Protein AF-A0A2I0SBR8-F1 (afdb_monomer)

InterPro domains:
  IPR029044 Nucleotide-diphospho-sugar transferases [G3DSA:3.90.550.10] (2-52)

Organism: NCBI:txid2058924

Structure (mmCIF, N/CA/C/O backbone):
data_AF-A0A2I0SBR8-F1
#
_entry.id   AF-A0A2I0SBR8-F1
#
loop_
_atom_site.group_PDB
_atom_site.id
_atom_site.type_symbol
_atom_site.label_atom_id
_atom_site.label_alt_id
_atom_site.label_comp_id
_atom_site.label_asym_id
_atom_site.label_entity_id
_atom_site.label_seq_id
_atom_site.pdbx_PDB_ins_code
_atom_site.Cartn_x
_atom_site.Cartn_y
_atom_site.Cartn_z
_atom_site.occupancy
_atom_site.B_iso_or_equiv
_atom_site.auth_seq_id
_atom_site.auth_comp_id
_atom_site.auth_asym_id
_atom_site.auth_atom_id
_atom_site.pdbx_PDB_model_num
ATOM 1 N N . VAL A 1 1 ? 32.802 -2.615 -25.832 1.00 73.88 1 VAL A N 1
ATOM 2 C CA . VAL A 1 1 ? 32.144 -1.301 -26.040 1.00 73.88 1 VAL A CA 1
ATOM 3 C C . VAL A 1 1 ? 30.711 -1.421 -25.542 1.00 73.88 1 VAL A C 1
ATOM 5 O O . VAL A 1 1 ? 30.082 -2.417 -25.874 1.00 73.88 1 VAL A O 1
ATOM 8 N N . GLY A 1 2 ? 30.235 -0.505 -24.695 1.00 88.69 2 GLY A N 1
ATOM 9 C CA . GLY A 1 2 ? 28.851 -0.518 -24.194 1.00 88.69 2 GLY A CA 1
ATOM 10 C C . GLY A 1 2 ? 27.885 0.175 -25.162 1.00 88.69 2 GLY A C 1
ATOM 11 O O . GLY A 1 2 ? 28.267 1.162 -25.785 1.00 88.69 2 GLY A O 1
ATOM 12 N N . GLY A 1 3 ? 26.670 -0.362 -25.309 1.00 94.19 3 GLY A N 1
ATOM 13 C CA . GLY A 1 3 ? 25.590 0.205 -26.132 1.00 94.19 3 GLY A CA 1
ATOM 14 C C . GLY A 1 3 ? 24.695 1.212 -25.382 1.00 94.19 3 GLY A C 1
ATOM 15 O O . GLY A 1 3 ? 24.964 1.511 -24.217 1.00 94.19 3 GLY A O 1
ATOM 16 N N . PRO A 1 4 ? 23.636 1.745 -26.027 1.00 93.88 4 PRO A N 1
ATOM 17 C CA . PRO A 1 4 ? 22.764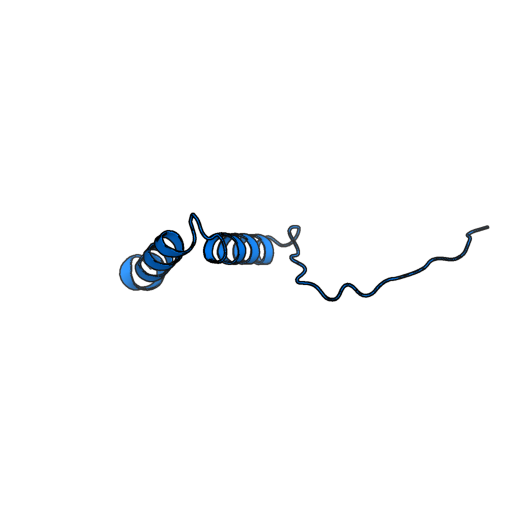 2.767 -25.439 1.00 93.88 4 PRO A CA 1
ATOM 18 C C . PRO A 1 4 ? 21.872 2.223 -24.308 1.00 93.88 4 PRO A C 1
ATOM 20 O O . PRO A 1 4 ? 21.400 1.089 -24.362 1.00 93.88 4 PRO A O 1
ATOM 23 N N . VAL A 1 5 ? 21.596 3.071 -23.311 1.00 96.94 5 VAL A N 1
ATOM 24 C CA . VAL A 1 5 ? 20.724 2.787 -22.156 1.00 96.94 5 VAL A CA 1
ATOM 25 C C . VAL A 1 5 ? 19.529 3.737 -22.173 1.00 96.94 5 VAL A C 1
ATOM 27 O O . VAL A 1 5 ? 19.694 4.932 -22.400 1.00 96.94 5 VAL A O 1
ATOM 30 N N . HIS A 1 6 ? 18.337 3.212 -21.887 1.00 96.19 6 HIS A N 1
ATOM 31 C CA . HIS A 1 6 ? 17.108 3.996 -21.775 1.00 96.19 6 HIS A CA 1
ATOM 32 C C . HIS A 1 6 ? 16.584 3.932 -20.340 1.00 96.19 6 HIS A C 1
ATOM 34 O O . HIS A 1 6 ? 16.384 2.848 -19.795 1.00 96.19 6 HIS A O 1
ATOM 40 N N . GLY A 1 7 ? 16.360 5.096 -19.735 1.00 96.38 7 GLY A N 1
ATOM 41 C CA . GLY A 1 7 ? 15.689 5.225 -18.444 1.00 96.38 7 GLY A CA 1
ATOM 42 C C . GLY A 1 7 ? 14.223 5.606 -18.629 1.00 96.38 7 GLY A C 1
ATOM 43 O O . GLY A 1 7 ? 13.889 6.365 -19.537 1.00 96.38 7 GLY A O 1
ATOM 44 N N . VAL A 1 8 ? 13.353 5.104 -17.754 1.00 97.00 8 VAL A N 1
ATOM 45 C CA . VAL A 1 8 ? 11.922 5.433 -17.743 1.00 97.00 8 VAL A CA 1
ATOM 46 C C . VAL A 1 8 ? 11.538 5.963 -16.369 1.00 97.00 8 VAL A C 1
ATOM 48 O O . VAL A 1 8 ? 11.914 5.389 -15.347 1.00 97.00 8 VAL A O 1
ATOM 51 N N . VAL A 1 9 ? 10.759 7.045 -16.344 1.00 96.62 9 VAL A N 1
ATOM 52 C CA . VAL A 1 9 ? 10.186 7.582 -15.107 1.00 96.62 9 VAL A CA 1
ATOM 53 C C . VAL A 1 9 ? 8.849 6.899 -14.840 1.00 96.62 9 VAL A C 1
ATOM 55 O O . VAL A 1 9 ? 7.860 7.143 -15.530 1.00 96.62 9 VAL A O 1
ATOM 58 N N . PHE A 1 10 ? 8.812 6.051 -13.818 1.00 96.62 10 PHE A N 1
ATOM 59 C CA . PHE A 1 10 ? 7.582 5.415 -13.358 1.00 96.62 10 PHE A CA 1
ATOM 60 C C . PHE A 1 10 ? 6.668 6.430 -12.649 1.00 96.62 10 PHE A C 1
ATOM 62 O O . PHE A 1 10 ? 7.121 7.143 -11.759 1.00 96.62 10 PHE A O 1
ATOM 69 N N . GLN A 1 11 ? 5.387 6.482 -13.032 1.00 96.69 11 GLN A N 1
ATOM 70 C CA . GLN A 1 11 ? 4.389 7.428 -12.494 1.00 96.69 11 GLN A CA 1
ATOM 71 C C . GLN A 1 11 ? 3.475 6.816 -11.411 1.00 96.69 11 GLN A C 1
ATOM 73 O O . GLN A 1 11 ? 2.543 7.465 -10.944 1.00 96.69 11 GLN A O 1
ATOM 78 N N . GLY A 1 12 ? 3.693 5.554 -11.033 1.00 95.19 12 GLY A N 1
ATOM 79 C CA . GLY A 1 12 ? 2.921 4.895 -9.980 1.00 95.19 12 GLY A CA 1
ATOM 80 C C . GLY A 1 12 ? 3.537 5.062 -8.591 1.00 95.19 12 GLY A C 1
ATOM 81 O O . GLY A 1 12 ? 4.578 5.691 -8.404 1.00 95.19 12 GLY A O 1
ATOM 82 N N . ARG A 1 13 ? 2.907 4.435 -7.593 1.00 94.31 13 ARG A N 1
ATOM 83 C CA . ARG A 1 13 ? 3.470 4.360 -6.239 1.00 94.31 13 ARG A CA 1
ATOM 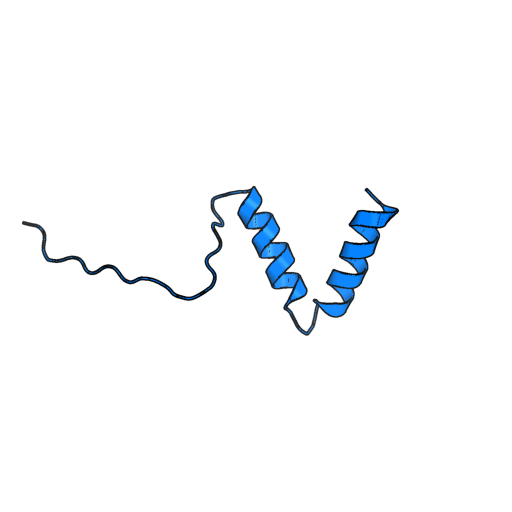84 C C . ARG A 1 13 ? 4.586 3.326 -6.207 1.00 94.31 13 ARG A C 1
ATOM 86 O O . ARG A 1 13 ? 4.371 2.170 -6.567 1.00 94.31 13 ARG A O 1
ATOM 93 N N . ARG A 1 14 ? 5.758 3.748 -5.749 1.00 95.81 14 ARG A N 1
ATOM 94 C CA . ARG A 1 14 ? 6.903 2.884 -5.470 1.00 95.81 14 ARG A CA 1
ATOM 95 C C . ARG A 1 14 ? 7.049 2.743 -3.958 1.00 95.81 14 ARG A C 1
ATOM 97 O O . ARG A 1 14 ? 6.924 3.736 -3.249 1.00 95.81 14 ARG A O 1
ATOM 104 N N . TYR A 1 15 ? 7.352 1.532 -3.513 1.00 96.38 15 TYR A N 1
ATOM 105 C CA . TYR A 1 15 ? 7.710 1.226 -2.131 1.00 96.38 15 TYR A CA 1
ATOM 106 C C . TYR A 1 15 ? 9.120 0.645 -2.114 1.00 96.38 15 TYR A C 1
ATOM 108 O O . TYR A 1 15 ? 9.445 -0.199 -2.954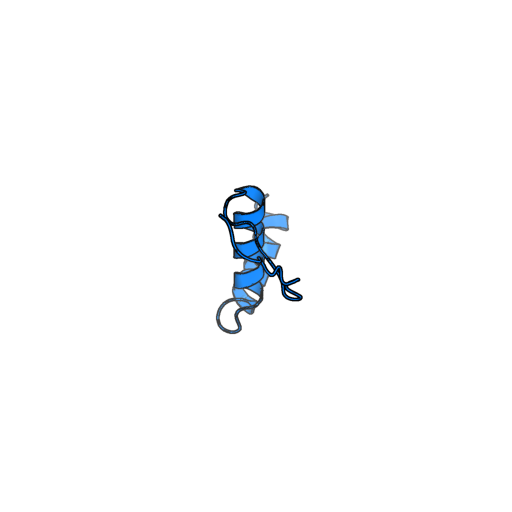 1.00 96.38 15 TYR A O 1
ATOM 116 N N . ASP A 1 16 ? 9.960 1.110 -1.200 1.00 95.69 16 ASP A N 1
ATOM 117 C CA . ASP A 1 16 ? 11.293 0.563 -0.988 1.00 95.69 16 ASP A CA 1
ATOM 118 C C . ASP A 1 16 ? 11.235 -0.570 0.037 1.00 95.69 16 ASP A C 1
ATOM 120 O O . ASP A 1 16 ? 11.360 -0.371 1.240 1.00 95.69 16 ASP A O 1
ATOM 124 N N . THR A 1 17 ? 11.057 -1.800 -0.439 1.00 95.25 17 THR A N 1
ATOM 125 C CA . THR A 1 17 ? 11.029 -2.976 0.442 1.00 95.25 17 THR A CA 1
ATOM 126 C C . THR A 1 17 ? 12.408 -3.350 1.000 1.00 95.25 17 THR A C 1
ATOM 128 O O . THR A 1 17 ? 12.498 -4.295 1.780 1.00 95.25 17 THR A O 1
ATOM 131 N N . GLY A 1 18 ? 13.482 -2.661 0.590 1.00 97.00 18 GLY A N 1
ATOM 132 C CA . GLY A 1 18 ? 14.811 -2.780 1.190 1.00 97.00 18 GLY A CA 1
ATOM 133 C C . GLY A 1 18 ? 14.973 -1.921 2.448 1.00 97.00 18 GLY A C 1
ATOM 134 O O . GLY A 1 18 ? 15.752 -2.279 3.333 1.00 97.00 18 GLY A O 1
ATOM 135 N N . ASP A 1 19 ? 14.203 -0.834 2.566 1.00 98.00 19 ASP A N 1
ATOM 136 C CA . ASP A 1 19 ? 14.097 -0.047 3.792 1.00 98.00 19 ASP A CA 1
ATOM 137 C C . ASP A 1 19 ? 13.060 -0.660 4.740 1.00 98.00 19 ASP A C 1
ATOM 139 O O . ASP A 1 19 ? 11.893 -0.853 4.399 1.00 98.00 19 ASP A O 1
ATOM 143 N N . ARG A 1 20 ? 13.467 -0.945 5.980 1.00 97.88 20 ARG A N 1
ATOM 144 C CA . ARG A 1 20 ? 12.582 -1.592 6.965 1.00 97.88 20 ARG A CA 1
ATOM 145 C C . ARG A 1 20 ? 11.397 -0.709 7.344 1.00 97.88 20 ARG A C 1
ATOM 147 O O . ARG A 1 20 ? 10.304 -1.220 7.581 1.00 97.88 20 ARG A O 1
ATOM 154 N N . GLY A 1 21 ? 11.614 0.603 7.423 1.00 97.88 21 GLY A N 1
ATOM 155 C CA . GLY A 1 21 ? 10.552 1.551 7.740 1.00 97.88 21 GLY A CA 1
ATOM 156 C C . GLY A 1 21 ? 9.523 1.631 6.616 1.00 97.88 21 GLY A C 1
ATOM 157 O O . GLY A 1 21 ? 8.319 1.591 6.872 1.00 97.88 21 GLY A O 1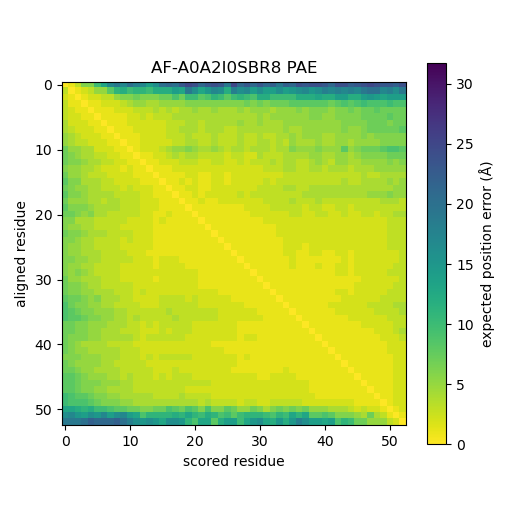
ATOM 158 N N . ASP A 1 22 ? 9.985 1.719 5.371 1.00 97.56 22 ASP A N 1
ATOM 159 C CA . ASP A 1 22 ? 9.112 1.809 4.205 1.00 97.56 22 ASP A CA 1
ATOM 160 C C . ASP A 1 22 ? 8.376 0.508 3.925 1.00 97.56 22 ASP A C 1
ATOM 162 O O . ASP A 1 22 ? 7.190 0.540 3.600 1.00 97.56 22 ASP A O 1
ATOM 166 N N . TYR A 1 23 ? 9.021 -0.627 4.188 1.00 97.94 23 TYR A N 1
ATOM 167 C CA . TYR A 1 23 ? 8.369 -1.927 4.177 1.00 97.94 23 TYR A CA 1
ATOM 168 C C . TYR A 1 23 ? 7.120 -1.951 5.074 1.00 97.94 23 TYR A C 1
ATOM 170 O O . TYR A 1 23 ? 6.033 -2.281 4.599 1.00 97.94 23 TYR A O 1
ATOM 178 N N . LEU A 1 24 ? 7.223 -1.532 6.342 1.00 98.00 24 LEU A N 1
ATOM 179 C CA . LEU A 1 24 ? 6.069 -1.512 7.253 1.00 98.00 24 LEU A CA 1
ATOM 180 C C . LEU A 1 24 ? 4.958 -0.572 6.762 1.00 98.00 24 LEU A C 1
ATOM 182 O O . LEU A 1 24 ? 3.782 -0.941 6.775 1.00 98.00 24 LEU A O 1
ATOM 186 N N . ARG A 1 25 ? 5.318 0.622 6.274 1.00 97.31 25 ARG A N 1
ATOM 187 C CA . ARG A 1 25 ? 4.347 1.579 5.716 1.00 97.31 25 ARG A CA 1
ATOM 188 C C . ARG A 1 25 ? 3.637 1.024 4.482 1.00 97.31 25 ARG A C 1
ATOM 190 O O . ARG A 1 25 ? 2.430 1.223 4.336 1.00 97.31 25 ARG A O 1
ATOM 197 N N . ALA A 1 26 ? 4.364 0.326 3.612 1.00 97.69 26 ALA A N 1
ATOM 198 C CA . ALA A 1 26 ? 3.808 -0.308 2.425 1.00 97.69 26 ALA A CA 1
ATOM 199 C C . ALA A 1 26 ? 2.788 -1.386 2.803 1.00 97.69 26 ALA A C 1
ATOM 201 O O . ALA A 1 26 ? 1.676 -1.376 2.278 1.00 97.69 26 ALA A O 1
ATOM 202 N N . ILE A 1 27 ? 3.124 -2.257 3.762 1.00 97.75 27 ILE A N 1
ATOM 203 C CA . ILE A 1 27 ? 2.219 -3.309 4.242 1.00 97.75 27 ILE A CA 1
ATOM 204 C C . ILE A 1 27 ? 0.930 -2.713 4.811 1.00 97.75 27 ILE A C 1
ATOM 206 O O . ILE A 1 27 ? -0.155 -3.107 4.384 1.00 97.75 27 ILE A O 1
ATOM 210 N N . VAL A 1 28 ? 1.028 -1.725 5.709 1.00 98.00 28 VAL A N 1
ATOM 211 C CA . VAL A 1 28 ? -0.157 -1.074 6.296 1.00 98.00 28 VAL A CA 1
ATOM 212 C C . VAL A 1 28 ? -1.024 -0.441 5.210 1.00 98.00 28 VAL A C 1
ATOM 214 O O . VAL A 1 28 ? -2.242 -0.618 5.203 1.00 98.00 28 VAL A O 1
ATOM 217 N N . ARG A 1 29 ? -0.412 0.270 4.257 1.00 97.56 29 ARG A N 1
ATOM 218 C CA . ARG A 1 29 ? -1.147 0.927 3.174 1.00 97.56 29 ARG A CA 1
ATOM 219 C C . ARG A 1 29 ? -1.887 -0.068 2.287 1.00 97.56 29 ARG A C 1
ATOM 221 O O . ARG A 1 29 ? -3.068 0.129 2.020 1.00 97.56 29 ARG A O 1
ATOM 228 N N . LEU A 1 30 ? -1.206 -1.123 1.846 1.00 97.56 30 LEU A N 1
ATOM 229 C CA . LEU A 1 30 ? -1.796 -2.133 0.971 1.00 97.56 30 LEU A CA 1
ATOM 230 C C . LEU A 1 30 ? -2.905 -2.917 1.683 1.00 97.56 30 LEU A C 1
ATOM 232 O O . LEU A 1 30 ? -3.937 -3.183 1.077 1.00 97.56 30 LEU A O 1
ATOM 236 N N . ALA A 1 31 ? -2.739 -3.233 2.971 1.00 98.19 31 ALA A N 1
ATOM 237 C CA . ALA A 1 31 ? -3.779 -3.886 3.765 1.00 98.19 31 ALA A CA 1
ATOM 238 C C . ALA A 1 31 ? -5.043 -3.017 3.890 1.00 98.19 31 ALA A C 1
ATOM 240 O O . ALA A 1 31 ? -6.151 -3.517 3.714 1.00 98.19 31 ALA A O 1
ATOM 241 N N . CYS A 1 32 ? -4.888 -1.710 4.116 1.00 98.31 32 CYS A N 1
ATOM 242 C CA . CYS A 1 32 ? -6.005 -0.763 4.190 1.00 98.31 32 CYS A CA 1
ATOM 243 C C . CYS A 1 32 ? -6.791 -0.610 2.876 1.00 98.31 32 CYS A C 1
ATOM 245 O O . CYS A 1 32 ? -7.961 -0.231 2.918 1.00 98.31 32 CYS A O 1
ATOM 247 N N . GLU A 1 33 ? -6.154 -0.841 1.726 1.00 97.81 33 GLU A N 1
ATOM 248 C CA . GLU A 1 33 ? -6.750 -0.664 0.393 1.00 97.81 33 GLU A CA 1
ATOM 249 C C . GLU A 1 33 ? -7.453 -1.923 -0.131 1.00 97.81 33 GLU A C 1
ATOM 251 O O . GLU A 1 33 ? -8.202 -1.846 -1.102 1.00 97.81 33 GLU A O 1
ATOM 256 N N . ARG A 1 34 ? -7.238 -3.077 0.507 1.00 98.19 34 ARG A N 1
ATOM 257 C CA . ARG A 1 34 ? -7.907 -4.329 0.148 1.00 98.19 34 ARG A CA 1
ATOM 258 C C . ARG A 1 34 ? -9.389 -4.279 0.497 1.00 98.19 34 ARG A C 1
ATOM 260 O O . ARG A 1 34 ? -9.742 -3.978 1.630 1.00 98.19 34 ARG A O 1
ATOM 267 N N . GLU A 1 35 ? -10.255 -4.635 -0.443 1.00 98.19 35 GLU A N 1
ATOM 268 C CA . GLU A 1 35 ? -11.707 -4.647 -0.217 1.00 98.19 35 GLU A CA 1
ATOM 269 C C . GLU A 1 35 ? -12.128 -5.695 0.823 1.00 98.19 35 GLU A C 1
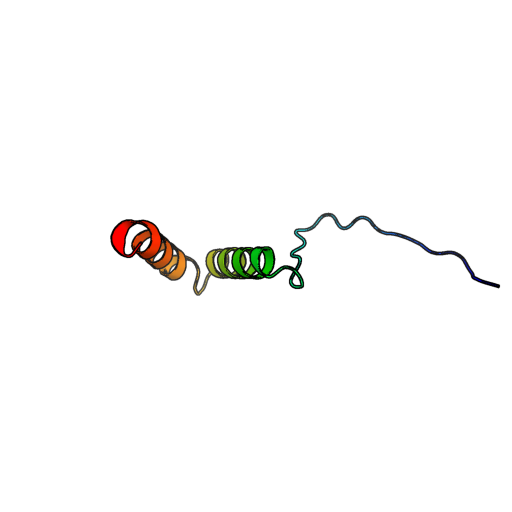ATOM 271 O O . GLU A 1 35 ? -13.031 -5.447 1.616 1.00 98.19 35 GLU A O 1
ATOM 276 N N . ASP A 1 36 ? -11.434 -6.835 0.862 1.00 98.19 36 ASP A N 1
ATOM 277 C CA . ASP A 1 36 ? -11.744 -7.967 1.735 1.00 98.19 36 ASP A CA 1
ATOM 278 C C . ASP A 1 36 ? -11.185 -7.835 3.161 1.00 98.19 36 ASP A C 1
ATOM 280 O O . ASP A 1 36 ? -11.690 -8.483 4.071 1.00 98.19 36 ASP A O 1
ATOM 284 N N . LEU A 1 37 ? -10.159 -7.000 3.367 1.00 97.88 37 LEU A N 1
ATOM 285 C CA . LEU A 1 37 ? -9.492 -6.833 4.670 1.00 97.88 37 LEU A CA 1
ATOM 286 C C . LEU A 1 37 ? -9.529 -5.399 5.207 1.00 97.88 37 LEU A C 1
ATOM 288 O O . LEU A 1 37 ? -9.523 -5.180 6.416 1.00 97.88 37 LEU A O 1
ATOM 292 N N . GLY A 1 38 ? -9.528 -4.405 4.324 1.00 98.31 38 GLY A N 1
ATOM 293 C CA . GLY A 1 38 ? -9.316 -3.000 4.651 1.00 98.31 38 GLY A CA 1
ATOM 294 C C . GLY A 1 38 ? -10.332 -2.395 5.624 1.00 98.31 38 GLY A C 1
ATOM 295 O O . GLY A 1 38 ? -9.915 -1.605 6.475 1.00 98.31 38 GLY A O 1
ATOM 296 N N . PRO A 1 39 ? -11.646 -2.692 5.546 1.00 98.44 39 PRO A N 1
ATOM 297 C CA . PRO A 1 39 ? -12.619 -2.199 6.525 1.00 98.44 39 PRO A CA 1
ATOM 298 C C . PRO A 1 39 ? -12.287 -2.614 7.967 1.00 98.44 39 PRO A C 1
ATOM 300 O O . PRO A 1 39 ? -12.143 -1.748 8.837 1.00 98.44 39 PRO A O 1
ATOM 303 N N . ASP A 1 40 ? -12.072 -3.907 8.199 1.00 98.31 40 ASP A N 1
ATOM 304 C CA . ASP A 1 40 ? -11.795 -4.445 9.533 1.00 98.31 40 ASP A CA 1
ATOM 305 C C . ASP A 1 40 ? -10.389 -4.058 10.002 1.00 98.31 40 ASP A C 1
ATOM 307 O O . ASP A 1 40 ? -10.207 -3.606 11.133 1.00 98.31 40 ASP A O 1
ATOM 311 N N . PHE A 1 41 ? -9.399 -4.119 9.105 1.00 98.50 41 PHE A N 1
ATOM 312 C CA . PHE A 1 41 ? -8.018 -3.758 9.418 1.00 98.50 41 PHE A CA 1
ATOM 313 C C . PHE A 1 41 ? -7.875 -2.291 9.840 1.00 98.50 41 PHE A C 1
ATOM 315 O O . PHE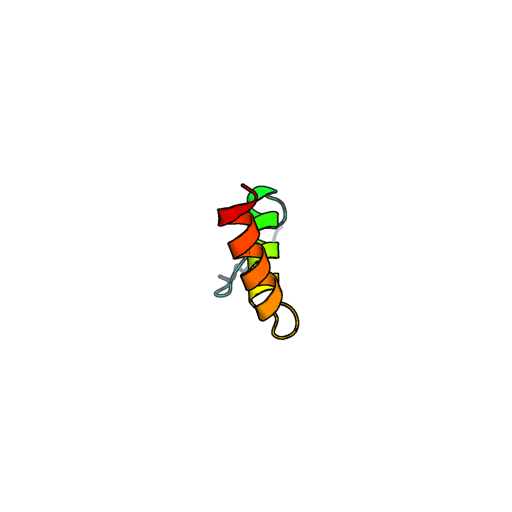 A 1 41 ? -7.160 -1.994 10.793 1.00 98.50 41 PHE A O 1
ATOM 322 N N . ARG A 1 42 ? -8.578 -1.356 9.182 1.00 98.31 42 ARG A N 1
ATOM 323 C CA . ARG A 1 42 ? -8.564 0.069 9.568 1.00 98.31 42 ARG A CA 1
ATOM 324 C C . ARG A 1 42 ? -9.238 0.314 10.914 1.00 98.31 42 ARG A C 1
ATOM 326 O O . ARG A 1 42 ? -8.787 1.184 11.658 1.00 98.31 42 ARG A O 1
ATOM 333 N N . THR A 1 43 ? -10.308 -0.423 11.206 1.00 98.25 43 THR A N 1
ATOM 334 C CA . THR A 1 43 ? -10.999 -0.359 12.500 1.00 98.25 43 THR A CA 1
ATOM 335 C C . THR A 1 43 ? -10.063 -0.810 13.614 1.00 98.25 43 THR A C 1
ATOM 337 O O . THR A 1 43 ? -9.838 -0.061 14.563 1.00 98.25 43 THR A O 1
ATOM 340 N N . TRP A 1 44 ? -9.436 -1.975 13.442 1.00 97.94 44 TRP A N 1
ATOM 341 C CA . TRP A 1 44 ? -8.442 -2.491 14.378 1.00 97.94 44 TRP A CA 1
ATOM 342 C C . TRP A 1 44 ? -7.245 -1.544 14.538 1.00 97.94 44 TRP A C 1
ATOM 344 O O . TRP A 1 44 ? -6.895 -1.187 15.658 1.00 97.94 44 TRP A O 1
ATOM 354 N N . LEU A 1 45 ? -6.655 -1.067 13.435 1.00 97.94 45 LEU A N 1
ATOM 355 C CA . LEU A 1 45 ? -5.472 -0.202 13.473 1.00 97.94 45 LEU A CA 1
ATOM 356 C C . LEU A 1 45 ? -5.732 1.102 14.238 1.00 97.94 45 LEU A C 1
ATOM 358 O O . LEU A 1 45 ? -4.848 1.594 14.934 1.00 97.94 45 LEU A O 1
ATOM 362 N N . ARG A 1 46 ? -6.942 1.664 14.122 1.00 97.69 46 ARG A N 1
ATOM 363 C CA . ARG A 1 46 ? -7.341 2.839 14.904 1.00 97.69 46 ARG A CA 1
ATOM 364 C C . ARG A 1 46 ? -7.352 2.521 16.398 1.00 97.69 46 ARG A C 1
ATOM 366 O O . ARG A 1 46 ? -6.723 3.264 17.137 1.00 97.69 46 ARG A O 1
ATOM 373 N N . SER A 1 47 ? -8.010 1.429 16.798 1.00 98.00 47 SER A N 1
ATOM 374 C CA . SER A 1 47 ? -8.065 0.957 18.191 1.00 98.00 47 SER A CA 1
ATOM 375 C C . SER A 1 47 ? -6.663 0.758 18.760 1.00 98.00 47 SER A C 1
ATOM 377 O O . SER A 1 47 ? -6.346 1.302 19.811 1.00 98.00 47 SER A O 1
ATOM 379 N N . TYR A 1 48 ? -5.796 0.067 18.017 1.00 97.44 48 TYR A N 1
ATOM 380 C CA . TYR A 1 48 ? -4.419 -0.194 18.423 1.00 97.44 48 TYR A CA 1
ATOM 381 C C . TYR A 1 48 ? -3.666 1.104 18.747 1.00 97.44 48 TYR A C 1
ATOM 383 O O . TYR A 1 48 ? -3.094 1.239 19.822 1.00 97.44 48 TYR A O 1
ATOM 391 N N . VAL A 1 49 ? -3.727 2.096 17.852 1.00 97.19 49 VAL A N 1
ATOM 392 C CA . VAL A 1 49 ? -3.018 3.375 18.025 1.00 97.19 49 VAL A CA 1
ATOM 393 C C . VAL A 1 49 ? -3.596 4.230 19.157 1.00 97.19 49 VAL A C 1
ATOM 395 O O . VAL A 1 49 ? -2.864 5.029 19.734 1.00 97.19 49 VAL A O 1
ATOM 398 N N . THR A 1 50 ? -4.895 4.127 19.453 1.00 97.12 50 THR A N 1
ATOM 399 C CA . THR A 1 50 ? -5.550 4.997 20.446 1.00 97.12 50 THR A CA 1
ATOM 400 C C . THR A 1 50 ? -5.718 4.375 21.827 1.00 97.12 50 THR A C 1
ATOM 402 O O . THR A 1 50 ? -5.915 5.120 22.783 1.00 97.12 50 THR A O 1
ATOM 405 N N . GLU A 1 51 ? -5.702 3.048 21.935 1.00 94.38 51 GLU A N 1
ATOM 406 C CA . GLU A 1 51 ? -6.079 2.327 23.160 1.00 94.38 51 GLU A CA 1
ATOM 407 C C . GLU A 1 51 ? -5.000 1.357 23.652 1.00 94.38 51 GLU A C 1
ATOM 409 O O . GLU A 1 51 ? -4.909 1.119 24.854 1.00 94.38 51 GLU A O 1
ATOM 414 N N . GLU A 1 52 ? -4.185 0.797 22.754 1.00 83.12 52 GLU A N 1
ATOM 415 C CA . GLU A 1 52 ? -3.152 -0.192 23.101 1.00 83.12 52 GLU A CA 1
ATOM 416 C C . GLU A 1 52 ? -1.722 0.374 23.067 1.00 83.12 52 GLU A C 1
ATOM 418 O O . GLU A 1 52 ? -0.787 -0.302 23.505 1.00 83.12 52 GLU A O 1
ATOM 423 N N . MET A 1 53 ? -1.545 1.593 22.548 1.00 69.00 53 MET A N 1
ATOM 424 C CA . MET A 1 53 ? -0.268 2.316 22.497 1.00 69.00 53 MET A CA 1
ATOM 425 C C . MET A 1 53 ? -0.098 3.311 23.643 1.00 69.00 53 MET A C 1
ATOM 427 O O . MET A 1 53 ? -1.073 4.018 23.978 1.00 69.00 53 MET A O 1
#

Nearest PDB structures (foldseek):
  2ux8-assembly1_B  TM=7.995E-01  e=3.710E-02  Sphingomonas elodea
  2ux8-assembly2_F  TM=7.967E-01  e=3.981E-02  Sphingomonas elodea

Solvent-accessible surface area (backbone atoms only — not comparable to full-atom values): 3490 Å² total; per-residue (Å²): 135,86,81,93,85,86,88,78,86,80,89,70,92,82,73,52,75,86,42,72,69,44,34,53,52,46,53,56,53,56,46,49,69,35,88,92,46,8,70,63,50,48,54,50,53,50,47,43,66,72,72,74,99

Secondary structure (DSSP, 8-state):
-----------S----TTSHHHHHHHHHHHHHH-TTTHHHHHHHHHHIIIII-

Mean predicted aligned error: 3.82 Å

Foldseek 3Di:
DDDDDDDDDDPDDDFDCVDPVSVVVVVLVVQLPDPVRNVVSVVVVVCCVPPVD

Radius of gyration: 17.71 Å; Cα contacts (8 Å, |Δi|>4): 20; chains: 1; bounding box: 45×16×49 Å

pLDDT: mean 95.78, std 5.45, range [69.0, 98.5]

Sequence (53 aa):
VGGPVHGVVFQGRRYDTGDRGDYLRAIVRLACEREDLGPDFRTWLRSYVTEEM

=== Feature glossary ===
The record interleaves many kinds of information about one protein. Here is each kind framed as the question it answers.

Q: What known struct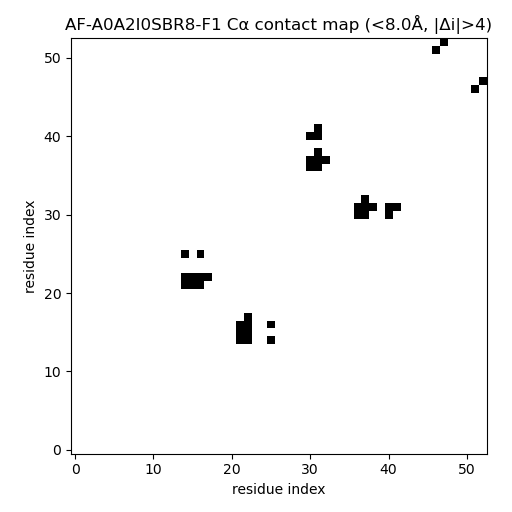ures does this most resemble?
A: Structural nearest neighbors (via Foldseek easy-search vs the PDB). Reported per hit: target PDB id, E-value, and alignment TM-score. A TM-score above ~0.5 is the conventional threshold for 'same fold'.

Q: Where is each backbone atom in 3D?
A: The mmCIF table is the protein's shape written out atom by atom. For each backbone N, Cα, C, and carbonyl O, it records an (x, y, z) coordinate triple in Å plus the residue type, chain letter, and residue number.

Q: What are the backbone torsion angles?
A: The φ/ψ torsion pair specifies the backbone conformation at each residue. φ rotates about the N–Cα bond, ψ about the Cα–C bond. Steric clashes forbid most of the (φ, ψ) plane — the allowed regions (α-helix basin, β-sheet basin, left-handed helix) are the Ramachandran-allowed regions.

Q: Which residues are buried vs exposed?
A: Solvent-accessible surface area (SASA) is the area in Å² traced out by the centre of a 1.4 Å probe sphere (a water molecule) rolled over the protein's van der Waals surface (Shrake–Rupley / Lee–Richards construction). Buried residues have near-zero SASA; fully exposed residues can exceed 200 Å². The total SASA scales roughly with the number of surface residues.

Q: How confident is the AlphaFold model at each residue?
A: pLDDT is the predicted lDDT-Cα score: AlphaFold's confidence that the local environment of each residue (all inter-atomic distances within 15 Å) is correctly placed. It is a per-residue number between 0 and 100, with higher meaning more reliable.

Q: What does the local fold look like, residue by residue?
A: 3Di is Foldseek's structural alphabet. Each residue is assigned one of twenty discrete states based on how its Cα sits relative to its spatial (not sequential) neighbors. Aligning 3Di strings finds structural homologs roughly as well as full 3D superposition, but orders of magnitude faster.

Q: How big and how compact is the whole molecule?
A: Radius of gyration (Rg) is the root-mean-square distance of Cα atoms from their centroid — a single number for overall size and compactness. A globular domain of N residues has Rg ≈ 2.2·N^0.38 Å; an extended or disordered chain has a much larger Rg. The Cα contact count is the number of residue pairs whose Cα atoms are within 8 Å and are more than four positions apart in sequence — a standard proxy for tertiary packing density. The bounding box is the smallest axis-aligned box enclosing all Cα atoms.

Q: Which residues are in helices, strands, or loops?
A: DSSP 8-state secondary structure assigns each residue one of H (α-helix), G (3₁₀-helix), I (π-helix), E (extended β-strand), B (isolated β-bridge), T (hydrogen-bonded turn), S (bend), or '-' (coil). The assignment is computed from backbone hydrogen-bond geometry via the Kabsch–Sander algorithm.

Q: How mobile is each atom in the crystal?
A: Crystallographic B-factors measure how much each atom's electron density is smeared out, in Å². They rise in mobile loops and surface residues and fall in the buried interior. In AlphaFold models this column is repurposed to hold pLDDT instead.

Q: What if only a Cα trace is available?
A: P-SEA three-state annotation labels each residue as helix, strand, or coil based purely on the geometry of the Cα trace. It serves as a fallback when the full backbone (and thus DSSP) is unavailable.

Q: What family and function is it annotated with?
A: Database cross-references. InterPro integrates a dozen domain/family signature databases into unified entries with residue-range hits. GO terms attach function/process/location labels with evidence codes. CATH codes position the fold in a four-level structural taxonomy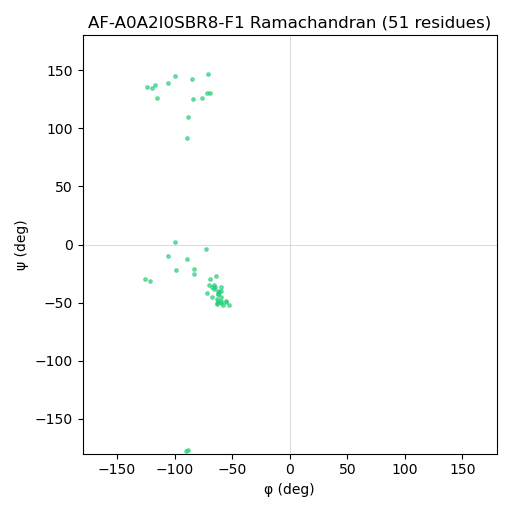. Organism is the NCBI-taxonomy species name.

Q: Are the domains correctly placed relative to each other?
A: Predicted Aligned Error (PAE) is an AlphaFold confidence matrix: entry (i, j) is the expected error in the position of residue j, in ångströms, when the prediction is superimposed on the true structure at residue i. Low PAE within a block of residues means that block is internally rigid and well-predicted; high PAE between two blocks means their relative placement is uncertain even if each block individually is confident.

Q: What do the diagnostic plots show?
A: Three diagnostic plots accompany the record. The Cα contact map visualizes the tertiary structure as a 2D adjacency matrix (8 Å cutoff, sequence-local contacts suppressed). The Ramachandran plot shows the distribution of backbone (φ, ψ) torsions, with points in the α and β basins reflecting secondary structure content. The PAE plot shows AlphaFold's inter-residue confidence as a color matrix.

Q: What is the amino-acid chain?
A: Primary structure: the covalent order of the twenty standard amino acids along the backbone. Two proteins with the same sequence will (almost always) fold to the same structure; two with 30% identi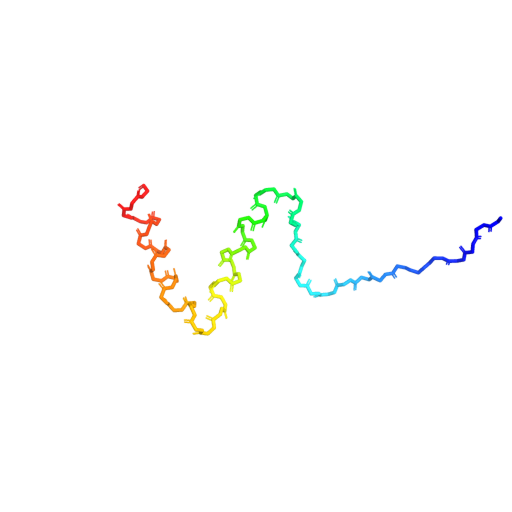ty often share a fold but not the details.

Q: What do the rendered images show?
A: The six renders are orthographic views along the three Cartesian axes in both directions. Representation (cartoon, sticks, or surface) and color scheme (sequence-rainbow or by-chain) vary across proteins so the training set covers all the common visualization conventions.